Protein AF-A0A0P4URS2-F1 (afdb_monomer)

Solvent-accessible surface area (backbone atoms only — not comparable to full-atom values): 7692 Å² total; per-residue (Å²): 136,85,83,83,68,60,76,87,52,49,61,60,49,52,51,50,53,52,49,66,61,47,51,59,54,52,52,52,52,51,52,52,53,52,52,51,51,53,51,49,52,50,51,52,51,50,51,52,52,51,53,50,53,39,50,52,40,49,56,36,47,72,69,33,48,84,32,46,90,92,64,38,54,48,64,87,60,32,32,39,45,64,92,83,48,90,87,65,59,37,70,40,59,57,72,43,29,36,25,33,78,87,72,27,32,30,32,40,24,36,91,86,17,30,63,54,74,69,46,82,37,66,35,70,65,34,48,50,50,32,41,75,70,66,77,48,134

pLDDT: mean 70.1, std 8.98, range [40.22, 83.56]

Structure (mmCIF, N/CA/C/O backbone):
data_AF-A0A0P4URS2-F1
#
_entry.id   AF-A0A0P4URS2-F1
#
loop_
_atom_site.group_PDB
_atom_site.id
_atom_site.type_symbol
_atom_site.label_atom_id
_atom_site.label_alt_id
_atom_site.label_comp_id
_atom_site.label_asym_id
_atom_site.label_entity_id
_atom_site.label_seq_id
_atom_site.pdbx_PDB_ins_code
_atom_site.Cartn_x
_atom_site.Cartn_y
_atom_site.Cartn_z
_atom_site.occupancy
_atom_site.B_iso_or_equiv
_atom_site.auth_seq_id
_atom_site.auth_comp_id
_atom_site.auth_asym_id
_atom_site.auth_atom_id
_atom_site.pdbx_PDB_model_num
ATOM 1 N N . MET A 1 1 ? 47.517 21.879 -53.607 1.00 40.22 1 MET A N 1
ATOM 2 C CA . MET A 1 1 ? 48.494 20.785 -53.806 1.00 40.22 1 MET A CA 1
ATOM 3 C C . MET A 1 1 ? 47.726 19.479 -53.929 1.00 40.22 1 MET A C 1
ATOM 5 O O . MET A 1 1 ? 47.185 19.009 -52.939 1.00 40.22 1 MET A O 1
ATOM 9 N N . SER A 1 2 ? 47.580 18.955 -55.147 1.00 45.03 2 SER A N 1
ATOM 10 C CA . 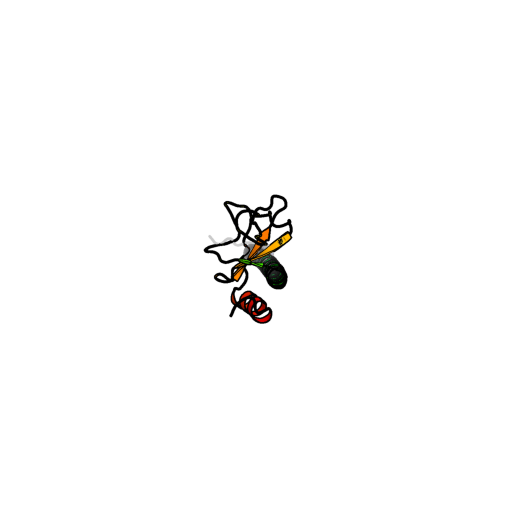SER A 1 2 ? 46.904 17.680 -55.411 1.00 45.03 2 SER A CA 1
ATOM 11 C C . SER A 1 2 ? 47.869 16.525 -55.140 1.00 45.03 2 SER A C 1
ATOM 13 O O . SER A 1 2 ? 48.857 16.362 -55.856 1.00 45.03 2 SER A O 1
ATOM 15 N N . LEU A 1 3 ? 47.600 15.734 -54.104 1.00 50.28 3 LEU A N 1
ATOM 16 C CA . LEU A 1 3 ? 48.310 14.484 -53.842 1.00 50.28 3 LEU A CA 1
ATOM 17 C C . LEU A 1 3 ? 47.886 13.443 -54.889 1.00 50.28 3 LEU A C 1
ATOM 19 O O . LEU A 1 3 ? 46.860 12.784 -54.745 1.00 50.28 3 LEU A O 1
ATOM 23 N N . ASN A 1 4 ? 48.667 13.314 -55.963 1.00 55.03 4 ASN A N 1
ATOM 24 C CA . ASN A 1 4 ? 48.506 12.252 -56.957 1.00 55.03 4 ASN A CA 1
ATOM 25 C C . ASN A 1 4 ? 49.027 10.933 -56.365 1.00 55.03 4 ASN A C 1
ATOM 27 O O . ASN A 1 4 ? 50.190 10.574 -56.545 1.00 55.03 4 ASN A O 1
ATOM 31 N N . LEU A 1 5 ? 48.179 10.220 -55.615 1.00 58.09 5 LEU A N 1
ATOM 32 C CA . LEU A 1 5 ? 48.486 8.851 -55.204 1.00 58.09 5 LEU A CA 1
ATOM 33 C C . LEU A 1 5 ? 48.354 7.897 -56.406 1.00 58.09 5 LEU A C 1
ATOM 35 O O . LEU A 1 5 ? 47.364 7.985 -57.142 1.00 58.09 5 LEU A O 1
ATOM 39 N N . PRO A 1 6 ? 49.304 6.962 -56.600 1.00 62.16 6 PRO A N 1
ATOM 40 C CA . PRO A 1 6 ? 49.242 5.971 -57.673 1.00 62.16 6 PRO A CA 1
ATOM 41 C C . PRO A 1 6 ? 47.954 5.138 -57.586 1.00 62.16 6 PRO A C 1
ATOM 43 O O . PRO A 1 6 ? 47.542 4.749 -56.495 1.00 62.16 6 PRO A O 1
ATOM 46 N N . LEU A 1 7 ? 47.349 4.819 -58.740 1.00 61.75 7 LEU A N 1
ATOM 47 C CA . LEU A 1 7 ? 46.035 4.159 -58.899 1.00 61.75 7 LEU A CA 1
ATOM 48 C C . LEU A 1 7 ? 45.827 2.926 -57.988 1.00 61.75 7 LEU A C 1
ATOM 50 O O . LEU A 1 7 ? 44.726 2.660 -57.517 1.00 61.75 7 LEU A O 1
ATOM 54 N N . LYS A 1 8 ? 46.919 2.212 -57.682 1.00 62.84 8 LYS A N 1
ATOM 55 C CA . LYS A 1 8 ? 46.978 1.020 -56.816 1.00 62.84 8 LYS A CA 1
ATOM 56 C C . LYS A 1 8 ? 46.599 1.298 -55.351 1.00 62.84 8 LYS A C 1
ATOM 58 O O . LYS A 1 8 ? 46.161 0.393 -54.654 1.00 62.84 8 LYS A O 1
ATOM 63 N N . TRP A 1 9 ? 46.759 2.540 -54.895 1.00 57.81 9 TRP A N 1
ATOM 64 C CA . TRP A 1 9 ? 46.485 2.979 -53.523 1.00 57.81 9 TRP A CA 1
ATOM 65 C C . TRP A 1 9 ? 45.191 3.792 -53.391 1.00 57.81 9 TRP A C 1
ATOM 67 O O . TRP A 1 9 ? 44.732 4.023 -52.277 1.00 57.81 9 TRP A O 1
ATOM 77 N N . GLN A 1 10 ? 44.562 4.181 -54.504 1.00 61.44 10 GLN A N 1
ATOM 78 C CA . GLN A 1 10 ? 43.305 4.939 -54.484 1.00 61.44 10 GLN A CA 1
ATOM 79 C C . GLN A 1 10 ? 42.127 4.088 -53.992 1.00 61.44 10 GLN A C 1
ATOM 81 O O . GLN A 1 10 ? 41.325 4.557 -53.189 1.00 61.44 10 GLN A O 1
ATOM 86 N N . VAL A 1 11 ? 42.059 2.820 -54.406 1.00 65.56 11 VAL A N 1
ATOM 87 C CA . VAL A 1 11 ? 41.011 1.874 -53.986 1.00 65.56 11 VAL A CA 1
ATOM 88 C C . VAL A 1 11 ? 41.062 1.564 -52.477 1.00 65.56 11 VAL A C 1
ATOM 90 O O . VAL A 1 11 ? 40.032 1.720 -51.820 1.00 65.56 11 VAL A O 1
ATOM 93 N N . PRO A 1 12 ? 42.215 1.201 -51.870 1.00 65.31 12 PRO A N 1
ATOM 94 C CA . PRO A 1 12 ? 42.278 0.990 -50.422 1.00 65.31 12 PRO A CA 1
ATOM 95 C C . PRO A 1 12 ? 42.117 2.292 -49.623 1.00 65.31 12 PRO A C 1
ATOM 97 O O . PRO A 1 12 ? 41.524 2.260 -48.548 1.00 65.31 12 PRO A O 1
ATOM 100 N N . ALA A 1 13 ? 42.570 3.442 -50.142 1.00 64.19 13 ALA A N 1
ATOM 101 C CA . ALA A 1 13 ? 42.364 4.735 -49.486 1.00 64.19 13 ALA A CA 1
ATOM 102 C C . ALA A 1 13 ? 40.878 5.134 -49.446 1.00 64.19 13 ALA A C 1
ATOM 104 O O . ALA A 1 13 ? 40.386 5.556 -48.402 1.00 64.19 13 ALA A O 1
ATOM 105 N N . LEU A 1 14 ? 40.139 4.940 -50.543 1.00 64.94 14 LEU A N 1
ATOM 106 C CA . LEU A 1 14 ? 38.689 5.157 -50.578 1.00 64.94 14 LEU A CA 1
ATOM 107 C C . LEU A 1 14 ? 37.946 4.189 -49.647 1.00 64.94 14 LEU A C 1
ATOM 109 O O . LEU A 1 14 ? 37.041 4.615 -48.932 1.00 64.94 14 LEU A O 1
ATOM 113 N N . GLY A 1 15 ? 38.369 2.921 -49.588 1.00 64.81 15 GLY A N 1
ATOM 114 C CA . GLY A 1 15 ? 37.831 1.940 -48.639 1.00 64.81 15 GLY A CA 1
ATOM 115 C C . GLY A 1 15 ? 38.058 2.337 -47.175 1.00 64.81 15 GLY A C 1
ATOM 116 O O . GLY A 1 15 ? 37.139 2.245 -46.363 1.00 64.81 15 GLY A O 1
ATOM 117 N N . ALA A 1 16 ? 39.245 2.852 -46.844 1.00 66.31 16 ALA A N 1
ATOM 118 C CA . ALA A 1 16 ? 39.568 3.330 -45.501 1.00 66.31 16 ALA A CA 1
ATOM 119 C C . ALA A 1 16 ? 38.758 4.578 -45.106 1.00 66.31 16 ALA A C 1
ATOM 121 O O . ALA A 1 16 ? 38.312 4.678 -43.965 1.00 66.31 16 ALA A O 1
ATOM 122 N N . ILE A 1 17 ? 38.511 5.503 -46.040 1.00 68.69 17 ILE A N 1
ATOM 123 C CA . ILE A 1 17 ? 37.693 6.704 -45.799 1.00 68.69 17 ILE A CA 1
ATOM 124 C C . ILE A 1 17 ? 36.212 6.334 -45.611 1.00 68.69 17 ILE A C 1
ATOM 126 O O . ILE A 1 17 ? 35.551 6.862 -44.712 1.00 68.69 17 ILE A O 1
ATOM 130 N N . LEU A 1 18 ? 35.688 5.391 -46.402 1.00 64.31 18 LEU A N 1
ATOM 131 C CA . LEU A 1 18 ? 34.321 4.890 -46.222 1.00 64.31 18 LEU A CA 1
ATOM 132 C C . LEU A 1 18 ? 34.157 4.169 -44.877 1.00 64.31 18 LEU A C 1
ATOM 134 O O . LEU A 1 18 ? 33.181 4.399 -44.168 1.00 64.31 18 LEU A O 1
ATOM 138 N N . ALA A 1 19 ? 35.125 3.338 -44.484 1.00 63.88 19 ALA A N 1
ATOM 139 C CA . ALA A 1 19 ? 35.111 2.675 -43.181 1.00 63.88 19 ALA A CA 1
ATOM 140 C C . ALA A 1 19 ? 35.212 3.690 -42.027 1.00 63.88 19 ALA A C 1
ATOM 142 O O . ALA A 1 19 ? 34.443 3.623 -41.071 1.00 63.88 19 ALA A O 1
ATOM 143 N N . ALA A 1 20 ? 36.095 4.687 -42.133 1.00 66.00 20 ALA A N 1
ATOM 144 C CA . ALA A 1 20 ? 36.288 5.705 -41.099 1.00 66.00 20 ALA A CA 1
ATOM 145 C C . ALA A 1 20 ? 35.063 6.611 -40.885 1.00 66.00 20 ALA A C 1
ATOM 147 O O . ALA A 1 20 ? 34.880 7.136 -39.791 1.00 66.00 20 ALA A O 1
ATOM 148 N N . THR A 1 21 ? 34.215 6.787 -41.899 1.00 70.69 21 THR A N 1
ATOM 149 C CA . THR A 1 21 ? 32.992 7.605 -41.803 1.00 70.69 21 THR A CA 1
ATOM 150 C C . THR A 1 21 ? 31.767 6.800 -41.369 1.00 70.69 21 THR A C 1
ATOM 152 O O . THR A 1 21 ? 30.897 7.328 -40.679 1.00 70.69 21 THR A O 1
ATOM 155 N N . THR A 1 22 ? 31.709 5.510 -41.704 1.00 68.94 22 THR A N 1
ATOM 156 C CA . THR A 1 22 ? 30.568 4.636 -41.383 1.00 68.94 22 THR A CA 1
ATOM 157 C C . THR A 1 22 ? 30.679 3.968 -40.011 1.00 68.94 22 THR A C 1
ATOM 159 O O . THR A 1 22 ? 29.664 3.814 -39.331 1.00 68.94 22 THR A O 1
ATOM 162 N N . LEU A 1 23 ? 31.892 3.637 -39.549 1.00 71.38 23 LEU A N 1
ATOM 163 C CA . LEU A 1 23 ? 32.113 3.018 -38.235 1.00 71.38 23 LEU A CA 1
ATOM 164 C C . LEU A 1 23 ? 31.644 3.898 -37.056 1.00 71.38 23 LEU A C 1
ATOM 166 O O . LEU A 1 23 ? 30.954 3.371 -36.182 1.00 71.38 23 LEU A O 1
ATOM 170 N N . PRO A 1 24 ? 31.926 5.218 -37.002 1.00 74.50 24 PRO A N 1
ATOM 171 C CA . PRO A 1 24 ? 31.460 6.066 -35.904 1.00 74.50 24 PRO A CA 1
ATOM 172 C C . PRO A 1 24 ? 29.933 6.163 -35.843 1.00 74.50 24 PRO A C 1
ATOM 174 O O . PRO A 1 24 ? 29.369 6.115 -34.754 1.00 74.50 24 PRO A O 1
ATOM 177 N N . LEU A 1 25 ? 29.267 6.246 -37.002 1.00 72.94 25 LEU A N 1
ATOM 178 C CA . LEU A 1 25 ? 27.804 6.285 -37.101 1.00 72.94 25 LEU A CA 1
ATOM 179 C C . LEU A 1 25 ? 27.170 4.958 -36.662 1.00 72.94 25 LEU A C 1
ATOM 181 O O . LEU A 1 25 ? 26.179 4.953 -35.939 1.00 72.94 25 LEU A O 1
ATOM 185 N N . ALA A 1 26 ? 27.759 3.824 -37.044 1.00 74.62 26 ALA A N 1
ATOM 186 C CA . ALA A 1 26 ? 27.292 2.516 -36.595 1.00 74.62 26 ALA A CA 1
ATOM 187 C C . ALA A 1 26 ? 27.433 2.353 -35.070 1.00 74.62 26 ALA A C 1
ATOM 189 O O . ALA A 1 26 ? 26.523 1.850 -34.413 1.00 74.62 26 ALA A O 1
ATOM 190 N N . ILE A 1 27 ? 28.540 2.828 -34.488 1.00 76.56 27 ILE A N 1
ATOM 191 C CA . ILE A 1 27 ? 28.777 2.773 -33.039 1.00 76.56 27 ILE A CA 1
ATOM 192 C C . ILE A 1 27 ? 27.783 3.660 -32.278 1.00 76.56 27 ILE A C 1
ATOM 194 O O . ILE A 1 27 ? 27.279 3.246 -31.232 1.00 76.56 27 ILE A O 1
ATOM 198 N N . THR A 1 28 ? 27.479 4.867 -32.766 1.00 74.94 28 THR A N 1
ATOM 199 C CA . THR A 1 28 ? 26.507 5.753 -32.103 1.00 74.94 28 THR A CA 1
ATOM 200 C C . THR A 1 28 ? 25.088 5.206 -32.193 1.00 74.94 28 THR A C 1
ATOM 202 O O .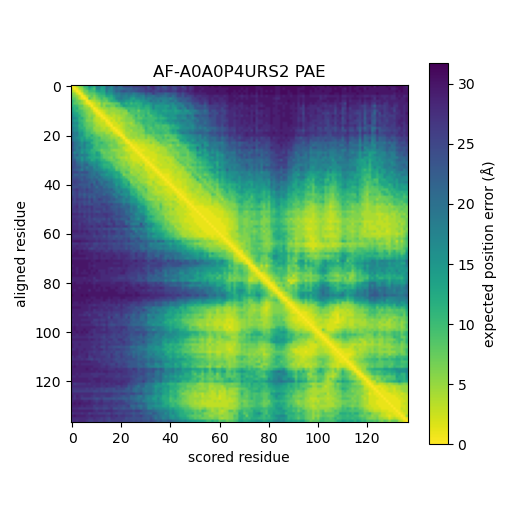 THR A 1 28 ? 24.393 5.203 -31.177 1.00 74.94 28 THR A O 1
ATOM 205 N N . LEU A 1 29 ? 24.682 4.665 -33.346 1.00 74.25 29 LEU A N 1
ATOM 206 C CA . LEU A 1 29 ? 23.386 4.000 -33.509 1.00 74.25 29 LEU A CA 1
ATOM 207 C C . LEU A 1 29 ? 23.267 2.758 -32.618 1.00 74.25 29 LEU A C 1
ATOM 209 O O . LEU A 1 29 ? 22.242 2.566 -31.966 1.00 74.25 29 LEU A O 1
ATOM 213 N N . TYR A 1 30 ? 24.329 1.953 -32.513 1.00 75.62 30 TYR A N 1
ATOM 214 C CA . TYR A 1 30 ? 24.363 0.794 -31.619 1.00 75.62 30 TYR A CA 1
ATOM 215 C C . TYR A 1 30 ? 24.224 1.203 -30.145 1.00 75.62 30 TYR A C 1
ATOM 217 O O . TYR A 1 30 ? 23.433 0.622 -29.403 1.00 75.62 30 TYR A O 1
ATOM 225 N N . ARG A 1 31 ? 24.929 2.259 -29.715 1.00 75.88 31 ARG A N 1
ATOM 226 C CA . ARG A 1 31 ? 24.797 2.801 -28.351 1.00 75.88 31 ARG A CA 1
ATOM 227 C C . ARG A 1 31 ? 23.398 3.356 -28.078 1.00 75.88 31 ARG A C 1
ATOM 229 O O . ARG A 1 31 ? 22.863 3.112 -27.001 1.00 75.88 31 ARG A O 1
ATOM 236 N N . GLN A 1 32 ? 22.798 4.065 -29.035 1.00 75.62 32 GLN A N 1
ATOM 237 C CA . GLN A 1 32 ? 21.426 4.570 -28.910 1.00 75.62 32 GLN A CA 1
ATOM 238 C C . GLN A 1 32 ? 20.401 3.432 -28.821 1.00 75.62 32 GLN A C 1
ATOM 240 O O . GLN A 1 32 ? 19.514 3.484 -27.973 1.00 75.62 32 GLN A O 1
ATOM 245 N N . SER A 1 33 ? 20.555 2.386 -29.637 1.00 73.19 33 SER A N 1
ATOM 246 C CA . SER A 1 33 ? 19.710 1.187 -29.593 1.00 73.19 33 SER A CA 1
ATOM 247 C C . SER A 1 33 ? 19.790 0.492 -28.232 1.00 73.19 33 SER A C 1
ATOM 249 O O . SER A 1 33 ? 18.761 0.150 -27.649 1.00 73.19 33 SER A O 1
ATOM 251 N N . ASN A 1 34 ? 20.996 0.327 -27.684 1.00 77.69 34 ASN A N 1
ATOM 252 C CA . ASN A 1 34 ? 21.174 -0.294 -26.369 1.00 77.69 34 ASN A CA 1
ATOM 253 C C . ASN A 1 34 ? 20.581 0.558 -25.239 1.00 77.69 34 ASN A C 1
ATOM 255 O O . ASN A 1 34 ? 19.895 0.019 -24.375 1.00 77.69 34 ASN A O 1
ATOM 259 N N . ALA A 1 35 ? 20.756 1.882 -25.280 1.00 73.88 35 ALA A N 1
ATOM 260 C CA . ALA A 1 35 ? 20.152 2.783 -24.298 1.00 73.88 35 ALA A CA 1
ATOM 261 C C . ALA A 1 35 ? 18.611 2.752 -24.345 1.00 73.88 35 ALA A C 1
ATOM 263 O O . ALA A 1 35 ? 17.956 2.793 -23.304 1.00 73.88 35 ALA A O 1
ATOM 264 N N . GLN A 1 36 ? 18.012 2.633 -25.535 1.00 74.25 36 GL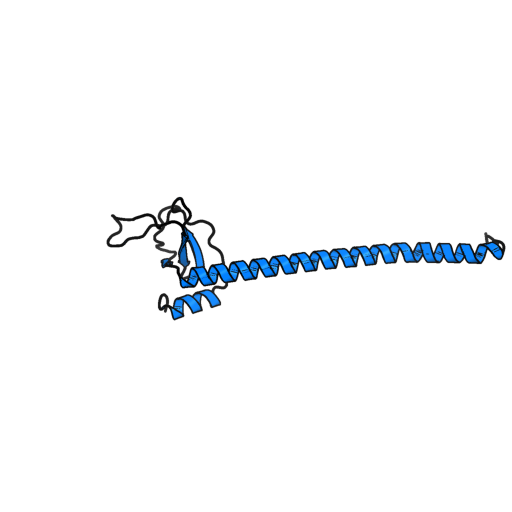N A N 1
ATOM 265 C CA . GLN A 1 36 ? 16.559 2.473 -25.678 1.00 74.25 36 GLN A CA 1
ATOM 266 C C . GLN A 1 36 ? 16.059 1.126 -25.139 1.00 74.25 36 GLN A C 1
ATOM 268 O O . GLN A 1 36 ? 14.989 1.073 -24.533 1.00 74.25 36 GLN A O 1
ATOM 273 N N . LEU A 1 37 ? 16.821 0.046 -25.329 1.00 73.81 37 LEU A N 1
ATOM 274 C CA . LEU A 1 37 ? 16.528 -1.267 -24.745 1.00 73.81 37 LEU A CA 1
ATOM 275 C C . LEU A 1 37 ? 16.574 -1.228 -23.213 1.00 73.81 37 LEU A C 1
ATOM 277 O O . LEU A 1 37 ? 15.654 -1.718 -22.563 1.00 73.81 37 LEU A O 1
ATOM 281 N N . GLU A 1 38 ? 17.585 -0.587 -22.626 1.00 73.38 38 GLU A N 1
ATOM 282 C CA . GLU A 1 38 ? 17.676 -0.403 -21.171 1.00 73.38 38 GLU A CA 1
ATOM 283 C C . GLU A 1 38 ? 16.516 0.442 -20.619 1.00 73.38 38 GLU A C 1
ATOM 285 O O . GLU A 1 38 ? 15.919 0.098 -19.596 1.00 73.38 38 GLU A O 1
ATOM 290 N N . GLN A 1 39 ? 16.125 1.511 -21.319 1.00 73.50 39 GLN A N 1
ATOM 291 C CA . GLN A 1 39 ? 14.949 2.303 -20.948 1.00 73.50 39 GLN A CA 1
ATOM 292 C C . GLN A 1 39 ? 13.654 1.488 -21.024 1.00 73.50 39 GLN A C 1
ATOM 294 O O . GLN A 1 39 ? 12.829 1.566 -20.119 1.00 73.50 39 GLN A O 1
ATOM 299 N N . ARG A 1 40 ? 13.471 0.660 -22.058 1.00 74.44 40 ARG A N 1
ATOM 300 C CA . ARG A 1 40 ? 12.298 -0.224 -22.145 1.00 74.44 40 ARG A CA 1
ATOM 301 C C . ARG A 1 40 ? 12.269 -1.239 -21.011 1.00 74.44 40 ARG A C 1
ATOM 303 O O . ARG A 1 40 ? 11.246 -1.354 -20.347 1.00 74.44 40 ARG A O 1
ATOM 310 N N . ASN A 1 41 ? 13.395 -1.888 -20.727 1.00 74.31 41 ASN A N 1
ATOM 311 C CA . ASN A 1 41 ? 13.492 -2.860 -19.639 1.00 74.31 41 ASN A CA 1
ATOM 312 C C . ASN A 1 41 ? 13.190 -2.222 -18.273 1.00 74.31 41 ASN A C 1
ATOM 314 O O . ASN A 1 41 ? 12.508 -2.825 -17.446 1.00 74.31 41 ASN A O 1
ATOM 318 N N . THR A 1 42 ? 13.651 -0.991 -18.026 1.00 73.06 42 THR A N 1
ATOM 319 C CA . THR A 1 42 ? 13.341 -0.284 -16.771 1.00 73.06 42 THR A CA 1
ATOM 320 C C . THR A 1 42 ? 11.869 0.120 -16.682 1.00 73.06 42 THR A C 1
ATOM 322 O O . THR A 1 42 ? 11.273 -0.032 -15.618 1.00 73.06 42 THR A O 1
ATOM 325 N N . ILE A 1 43 ? 11.246 0.551 -17.782 1.00 75.94 43 ILE A N 1
ATOM 326 C CA . ILE A 1 43 ? 9.801 0.835 -17.837 1.00 75.94 43 ILE A CA 1
ATOM 327 C C . ILE A 1 43 ? 8.980 -0.444 -17.616 1.00 75.94 43 ILE A C 1
ATOM 329 O O . ILE A 1 43 ? 8.004 -0.427 -16.868 1.00 75.94 43 ILE A O 1
ATOM 333 N N . GLU A 1 44 ? 9.372 -1.571 -18.208 1.00 73.56 44 GLU A N 1
ATOM 334 C CA . GLU A 1 44 ? 8.716 -2.868 -17.997 1.00 73.56 44 GLU A CA 1
ATOM 335 C C . GLU A 1 44 ? 8.819 -3.328 -16.535 1.00 73.56 44 GLU A C 1
ATOM 337 O O . GLU A 1 44 ? 7.832 -3.754 -15.936 1.00 73.56 44 GLU A O 1
ATOM 342 N N . GLN A 1 45 ? 9.980 -3.156 -15.900 1.00 75.06 45 GLN A N 1
ATOM 343 C CA . GLN A 1 45 ? 10.143 -3.453 -14.474 1.00 75.06 45 GLN A CA 1
ATOM 344 C C . GLN A 1 45 ? 9.318 -2.511 -13.585 1.00 75.06 45 GLN A C 1
ATOM 346 O O . GLN A 1 45 ? 8.667 -2.951 -12.634 1.00 75.06 45 GLN A O 1
ATOM 351 N N . GLN A 1 46 ? 9.293 -1.215 -13.896 1.00 74.56 46 GLN A N 1
ATOM 352 C CA . GLN A 1 46 ? 8.470 -0.245 -13.173 1.00 74.56 46 GLN A CA 1
ATOM 353 C C . GLN A 1 46 ? 6.977 -0.559 -13.315 1.00 74.56 46 GLN A C 1
ATOM 355 O O . GLN A 1 46 ? 6.256 -0.588 -12.323 1.00 74.56 46 GLN A O 1
ATOM 360 N N . THR A 1 47 ? 6.504 -0.871 -14.518 1.00 74.44 47 THR A N 1
ATOM 361 C CA . THR A 1 47 ? 5.096 -1.228 -14.746 1.00 74.44 47 THR A CA 1
ATOM 362 C C . THR A 1 47 ? 4.714 -2.532 -14.046 1.00 74.44 47 THR A C 1
ATOM 364 O O . THR A 1 47 ? 3.659 -2.585 -13.412 1.00 74.44 47 THR A O 1
ATOM 367 N N . ALA A 1 48 ? 5.585 -3.545 -14.055 1.00 77.12 48 ALA A N 1
ATOM 368 C CA . ALA A 1 48 ? 5.366 -4.786 -13.313 1.00 77.12 48 ALA A CA 1
ATOM 369 C C . ALA A 1 48 ? 5.282 -4.553 -11.792 1.00 77.12 48 ALA A C 1
ATOM 371 O O . ALA A 1 48 ? 4.382 -5.074 -11.133 1.00 77.12 48 ALA A O 1
ATOM 372 N N . THR A 1 49 ? 6.171 -3.730 -11.226 1.00 80.44 49 THR A N 1
ATOM 373 C CA . THR A 1 49 ? 6.129 -3.408 -9.787 1.00 80.44 49 THR A CA 1
ATOM 374 C C . THR A 1 49 ? 4.895 -2.593 -9.403 1.00 80.44 49 THR A C 1
ATOM 376 O O . THR A 1 49 ? 4.311 -2.841 -8.348 1.00 80.44 49 THR A O 1
ATOM 379 N N . VAL A 1 50 ? 4.451 -1.659 -10.250 1.00 80.38 50 VAL A N 1
ATOM 380 C CA . VAL A 1 50 ? 3.204 -0.907 -10.035 1.00 80.38 50 VAL A CA 1
ATOM 381 C C . VAL A 1 50 ? 1.999 -1.845 -10.046 1.00 80.38 50 VAL A C 1
ATOM 383 O O . VAL A 1 50 ? 1.183 -1.781 -9.128 1.00 80.38 50 VAL A O 1
ATOM 386 N N . ALA A 1 51 ? 1.918 -2.755 -11.019 1.00 80.50 51 ALA A N 1
ATOM 387 C CA . ALA A 1 51 ? 0.831 -3.726 -11.113 1.00 80.50 51 ALA A CA 1
ATOM 388 C C . ALA A 1 51 ? 0.776 -4.662 -9.892 1.00 80.50 51 ALA A C 1
ATOM 390 O O . ALA A 1 51 ? -0.301 -4.918 -9.350 1.00 80.50 51 ALA A O 1
ATOM 391 N N . GLU A 1 52 ? 1.928 -5.132 -9.411 1.00 82.75 52 GLU A N 1
ATOM 392 C CA . GLU A 1 52 ? 1.990 -5.979 -8.218 1.00 82.75 52 GLU A CA 1
ATOM 393 C C . GLU A 1 52 ? 1.606 -5.204 -6.949 1.00 82.75 52 GLU A C 1
ATOM 395 O O . GLU A 1 52 ? 0.811 -5.676 -6.134 1.00 82.75 52 GLU A O 1
ATOM 400 N N . ASN A 1 53 ? 2.095 -3.970 -6.800 1.00 78.75 53 ASN A N 1
ATOM 401 C CA . ASN A 1 53 ? 1.716 -3.103 -5.685 1.00 78.75 53 ASN A CA 1
ATOM 402 C C . ASN A 1 53 ? 0.211 -2.811 -5.670 1.00 78.75 53 ASN A C 1
ATOM 404 O O . ASN A 1 53 ? -0.403 -2.812 -4.600 1.00 78.75 53 ASN A O 1
ATOM 408 N N . GLU A 1 54 ? -0.381 -2.599 -6.844 1.00 80.69 54 GLU A N 1
ATOM 409 C CA . GLU A 1 54 ? -1.818 -2.417 -7.008 1.00 80.69 54 GLU A CA 1
ATOM 410 C C . GLU A 1 54 ? -2.589 -3.675 -6.589 1.00 80.69 54 GLU A C 1
ATOM 412 O O . GLU A 1 54 ? -3.532 -3.595 -5.799 1.00 80.69 54 GLU A O 1
ATOM 417 N N . ARG A 1 55 ? -2.161 -4.853 -7.057 1.00 83.56 55 ARG A N 1
ATOM 418 C CA . ARG A 1 55 ? -2.781 -6.134 -6.704 1.00 83.56 55 ARG A CA 1
ATOM 419 C C . ARG A 1 55 ? -2.764 -6.374 -5.194 1.00 83.56 55 ARG A C 1
ATOM 421 O O . ARG A 1 55 ? -3.796 -6.736 -4.628 1.00 83.56 55 ARG A O 1
ATOM 428 N N . ILE A 1 56 ? -1.625 -6.135 -4.543 1.00 83.00 56 ILE A N 1
ATOM 429 C CA . ILE A 1 56 ? -1.475 -6.254 -3.086 1.00 83.00 56 ILE A CA 1
ATOM 430 C C . ILE A 1 56 ? -2.416 -5.283 -2.367 1.00 83.00 56 ILE A C 1
ATOM 432 O O . ILE A 1 56 ? -3.076 -5.661 -1.401 1.00 83.00 56 ILE A O 1
ATOM 436 N N . ALA A 1 57 ? -2.516 -4.036 -2.829 1.00 78.94 57 ALA A N 1
ATOM 437 C CA . ALA A 1 57 ? -3.394 -3.049 -2.212 1.00 78.94 57 ALA A CA 1
ATOM 438 C C . ALA A 1 57 ? -4.883 -3.402 -2.365 1.00 78.94 57 ALA A C 1
ATOM 440 O O . ALA A 1 57 ? -5.649 -3.240 -1.417 1.00 78.94 57 ALA A O 1
ATOM 441 N N . LEU A 1 58 ? -5.299 -3.945 -3.512 1.00 80.50 58 LEU A N 1
ATOM 442 C CA . LEU A 1 58 ? -6.667 -4.432 -3.710 1.00 80.50 58 LEU A CA 1
ATOM 443 C C . LEU A 1 58 ? -6.981 -5.643 -2.830 1.00 80.50 58 LEU A C 1
ATOM 445 O O . LEU A 1 58 ? -8.074 -5.740 -2.272 1.00 80.50 58 LEU A O 1
ATOM 449 N N . ASP A 1 59 ? -6.028 -6.558 -2.670 1.00 83.38 59 ASP A N 1
ATOM 450 C CA . ASP A 1 59 ? -6.187 -7.709 -1.786 1.00 83.38 59 ASP A CA 1
ATOM 451 C C . ASP A 1 59 ? -6.251 -7.298 -0.303 1.00 83.38 59 ASP A C 1
ATOM 453 O O . ASP A 1 59 ? -7.112 -7.772 0.445 1.00 83.38 59 ASP A O 1
ATOM 457 N N . ARG A 1 60 ? -5.440 -6.315 0.107 1.00 78.62 60 ARG A N 1
ATOM 458 C CA . ARG A 1 60 ? -5.573 -5.653 1.413 1.00 78.62 60 ARG A CA 1
ATOM 459 C C . ARG A 1 60 ? -6.942 -4.998 1.558 1.00 78.62 60 ARG A C 1
ATOM 461 O O . ARG A 1 60 ? -7.594 -5.204 2.578 1.00 78.62 60 ARG A O 1
ATOM 468 N N . ALA A 1 61 ? -7.431 -4.295 0.535 1.00 78.50 61 ALA A N 1
ATOM 469 C CA . ALA A 1 61 ? -8.753 -3.667 0.551 1.00 78.50 61 ALA A CA 1
ATOM 470 C C . ALA A 1 61 ? -9.904 -4.668 0.753 1.00 78.50 61 ALA A C 1
ATOM 472 O O . ALA A 1 61 ? -10.900 -4.381 1.427 1.00 78.50 61 ALA A O 1
ATOM 473 N N . ARG A 1 62 ? -9.751 -5.894 0.241 1.00 77.94 62 ARG A N 1
ATOM 474 C CA . ARG A 1 62 ? -10.722 -6.976 0.460 1.00 77.94 62 ARG A CA 1
ATOM 475 C C . ARG A 1 62 ? -10.789 -7.458 1.904 1.00 77.94 62 ARG A C 1
ATOM 477 O O . ARG A 1 62 ? -11.825 -7.988 2.293 1.00 77.94 62 ARG A O 1
ATOM 484 N N . ARG A 1 63 ? -9.722 -7.303 2.688 1.00 77.75 63 ARG A N 1
ATOM 485 C CA . ARG A 1 63 ? -9.614 -7.848 4.054 1.00 77.75 63 ARG A CA 1
ATOM 486 C C . ARG A 1 63 ? -9.441 -6.786 5.138 1.00 77.75 63 ARG A C 1
ATOM 488 O O . ARG A 1 63 ? -9.427 -7.123 6.315 1.00 77.75 63 ARG A O 1
ATOM 495 N N . CYS A 1 64 ? -9.351 -5.516 4.760 1.00 78.62 64 CYS A N 1
ATOM 496 C CA . CYS A 1 64 ? -9.058 -4.441 5.693 1.00 78.62 64 CYS A CA 1
ATOM 497 C C . CYS A 1 64 ? -10.245 -4.017 6.557 1.00 78.62 64 CYS A C 1
ATOM 499 O O . CYS A 1 64 ? -11.414 -4.236 6.208 1.00 78.62 64 CYS A O 1
ATOM 501 N N . LEU A 1 65 ? -9.890 -3.342 7.652 1.00 75.44 65 LEU A N 1
ATOM 502 C CA . LEU A 1 65 ? -10.770 -2.541 8.493 1.00 75.44 65 LEU A CA 1
ATOM 503 C C . LEU A 1 65 ? -10.832 -1.106 7.963 1.00 75.44 65 LEU A C 1
ATOM 505 O O . LEU A 1 65 ? -9.811 -0.529 7.579 1.00 75.44 65 LEU A O 1
ATOM 509 N N . LEU A 1 66 ? -12.030 -0.524 7.959 1.00 73.69 66 LEU A N 1
ATOM 510 C CA . LEU A 1 66 ? -12.224 0.859 7.546 1.00 73.69 66 LEU A CA 1
ATOM 511 C C . LEU A 1 66 ? -11.736 1.806 8.649 1.00 73.69 66 LEU A C 1
ATOM 513 O O . LEU A 1 66 ? -12.211 1.737 9.783 1.00 73.69 66 LEU A O 1
ATOM 517 N N . ILE A 1 67 ? -10.818 2.706 8.311 1.00 69.38 67 ILE A N 1
ATOM 518 C CA . ILE A 1 67 ? -10.359 3.772 9.198 1.00 69.38 67 ILE A CA 1
ATOM 519 C C . ILE A 1 67 ? -10.909 5.116 8.725 1.00 69.38 67 ILE A C 1
ATOM 521 O O . ILE A 1 67 ? -10.952 5.425 7.532 1.00 69.38 67 ILE A O 1
ATOM 525 N N . ASN A 1 68 ? -11.339 5.930 9.683 1.00 63.44 68 ASN A N 1
ATOM 526 C CA . ASN A 1 68 ? -11.655 7.331 9.453 1.00 63.44 68 ASN A CA 1
ATOM 527 C C . ASN A 1 68 ? -10.377 8.137 9.685 1.00 63.44 68 ASN A C 1
ATOM 529 O O . ASN A 1 68 ? -9.863 8.098 10.786 1.00 63.44 68 ASN A O 1
ATOM 533 N N . GLU A 1 69 ? -9.864 8.887 8.714 1.00 56.12 69 GLU A N 1
ATOM 534 C CA . GLU A 1 69 ? -8.609 9.650 8.882 1.00 56.12 69 GLU A CA 1
ATOM 535 C C . GLU A 1 69 ? -8.664 10.716 9.983 1.00 56.12 69 GLU A C 1
ATOM 537 O O . GLU A 1 69 ? -7.630 11.111 10.514 1.00 56.12 69 GLU A O 1
ATOM 542 N N . ARG A 1 70 ? -9.868 11.168 10.353 1.00 52.94 70 ARG A N 1
ATOM 543 C CA . ARG A 1 70 ? -10.077 12.142 11.432 1.00 52.94 70 ARG A CA 1
ATOM 544 C C . ARG A 1 70 ? -10.067 11.500 12.818 1.00 52.94 70 ARG A C 1
ATOM 546 O O . ARG A 1 70 ? -9.753 12.167 13.799 1.00 52.94 70 ARG A O 1
ATOM 553 N N . TYR A 1 71 ? -10.424 10.220 12.889 1.00 54.09 71 TYR A N 1
ATOM 554 C CA . TYR A 1 71 ? -10.423 9.409 14.106 1.00 54.09 71 TYR A CA 1
ATOM 555 C C . TYR A 1 71 ? -9.952 8.001 13.771 1.00 54.09 71 TYR A C 1
ATOM 557 O O . TYR A 1 71 ? -10.711 7.037 13.938 1.00 54.09 71 TYR A O 1
ATOM 565 N N . PRO A 1 72 ? -8.733 7.858 13.232 1.00 57.53 72 PRO A N 1
ATOM 566 C CA . PRO A 1 72 ? -8.237 6.538 12.950 1.00 57.53 72 PRO A CA 1
ATOM 567 C C . PRO A 1 72 ? -8.112 5.903 14.333 1.00 57.53 72 PRO A C 1
ATOM 569 O O . PRO A 1 72 ? -7.901 6.604 15.330 1.00 57.53 72 PRO A O 1
ATOM 572 N N . LEU A 1 73 ? -8.311 4.597 14.452 1.00 63.19 73 LEU A N 1
ATOM 573 C CA . LEU A 1 73 ? -8.020 3.919 15.710 1.00 63.19 73 LEU A CA 1
ATOM 574 C C . LEU A 1 73 ? -6.494 3.908 15.908 1.00 63.19 73 LEU A C 1
ATOM 576 O O . LEU A 1 73 ? -5.889 2.863 16.001 1.00 63.19 73 LEU A O 1
ATOM 580 N N . VAL A 1 74 ? -5.826 5.051 15.829 1.00 57.62 74 VAL A N 1
ATOM 581 C CA . VAL A 1 74 ? -4.389 5.207 15.737 1.00 57.62 74 VAL A CA 1
ATOM 582 C C . VAL A 1 74 ? -4.048 6.333 16.695 1.00 57.62 74 VAL A C 1
ATOM 584 O O . VAL A 1 74 ? -4.559 7.445 16.572 1.00 57.62 74 VAL A O 1
ATOM 587 N N . GLU A 1 75 ? -3.264 6.016 17.716 1.00 59.28 75 GLU A N 1
ATOM 588 C CA . GLU A 1 75 ? -2.826 6.966 18.734 1.00 59.28 75 GLU A CA 1
ATOM 589 C C . GLU A 1 75 ? -1.305 7.053 18.646 1.00 59.28 75 GLU A C 1
ATOM 591 O O . GLU A 1 75 ? -0.597 6.066 18.865 1.00 59.28 75 GLU A O 1
ATOM 596 N N . GLY A 1 76 ? -0.808 8.216 18.217 1.00 68.75 76 GLY A N 1
ATOM 597 C CA . GLY A 1 76 ? 0.571 8.350 17.752 1.00 68.75 76 GLY A CA 1
ATOM 598 C C . GLY A 1 76 ? 0.798 7.534 16.477 1.00 68.75 76 GLY A C 1
ATOM 599 O O . GLY A 1 76 ? 0.077 7.706 15.498 1.00 68.75 76 GLY A O 1
ATOM 600 N N . ASN A 1 77 ? 1.783 6.632 16.501 1.00 64.94 77 ASN A N 1
ATOM 601 C CA . ASN A 1 77 ? 2.098 5.765 15.361 1.00 64.94 77 ASN A CA 1
ATOM 602 C C . ASN A 1 77 ? 1.409 4.387 15.424 1.00 64.94 77 ASN A C 1
ATOM 604 O O . ASN A 1 77 ? 1.507 3.619 14.468 1.00 64.94 77 ASN A O 1
ATOM 608 N N . ASN A 1 78 ? 0.729 4.059 16.524 1.00 67.44 78 ASN A N 1
ATOM 609 C CA . ASN A 1 78 ? 0.222 2.710 16.773 1.00 67.44 78 ASN A CA 1
ATOM 610 C C . ASN A 1 78 ? -1.251 2.592 16.414 1.00 67.44 78 ASN A C 1
ATOM 612 O O . ASN A 1 78 ? -2.029 3.446 16.836 1.00 67.44 78 ASN A O 1
ATOM 616 N N . ALA A 1 79 ? -1.639 1.525 15.711 1.00 69.12 79 ALA A N 1
ATOM 617 C CA . ALA A 1 79 ? -3.042 1.194 15.505 1.00 69.12 79 ALA A CA 1
ATOM 618 C C . ALA A 1 79 ? -3.586 0.318 16.632 1.00 69.12 79 ALA A C 1
ATOM 620 O O . ALA A 1 79 ? -3.022 -0.704 17.014 1.00 69.12 79 ALA A O 1
ATOM 621 N N . TRP A 1 80 ? -4.742 0.720 17.113 1.00 67.44 80 TRP A N 1
ATOM 622 C CA . TRP A 1 80 ? -5.520 0.125 18.169 1.00 67.44 80 TRP A CA 1
ATOM 623 C C . TRP A 1 80 ? -6.852 -0.366 17.599 1.00 67.44 80 TRP A C 1
ATOM 625 O O . TRP A 1 80 ? -7.279 0.029 16.520 1.00 67.44 80 TRP A O 1
ATOM 635 N N . TYR A 1 81 ? -7.533 -1.237 18.322 1.00 62.22 81 TYR A N 1
ATOM 636 C CA . TYR A 1 81 ? -8.934 -1.557 18.094 1.00 62.22 81 TYR A CA 1
ATOM 637 C C . 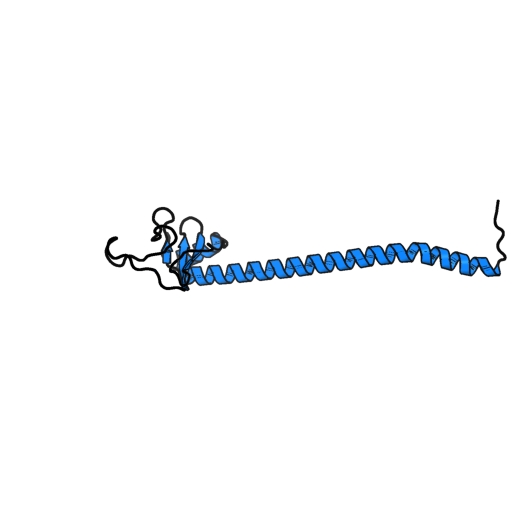TYR A 1 81 ? -9.670 -1.459 19.419 1.00 62.22 81 TYR A C 1
ATOM 639 O O . TYR A 1 81 ? -9.117 -1.763 20.481 1.00 62.22 81 TYR A O 1
ATOM 647 N N . ASP A 1 82 ? -10.903 -0.981 19.329 1.00 56.75 82 ASP A N 1
ATOM 648 C CA . ASP A 1 82 ? -11.782 -0.783 20.463 1.00 56.75 82 ASP A CA 1
ATOM 649 C C . ASP A 1 82 ? -13.015 -1.690 20.312 1.00 56.75 82 ASP A C 1
ATOM 651 O O . ASP A 1 82 ? -13.890 -1.391 19.496 1.00 56.75 82 ASP A O 1
ATOM 655 N N . PRO A 1 83 ? -13.087 -2.812 21.048 1.00 48.59 83 PRO A N 1
ATOM 656 C CA . PRO A 1 83 ? -14.271 -3.661 21.036 1.00 48.59 83 PRO A CA 1
ATOM 657 C C . PRO A 1 83 ? -15.494 -3.038 21.713 1.00 48.59 83 PRO A C 1
ATOM 659 O O . PRO A 1 83 ? -16.609 -3.465 21.417 1.00 48.59 83 PRO A O 1
ATOM 662 N N . THR A 1 84 ? -15.314 -2.098 22.649 1.00 45.69 84 THR A N 1
ATOM 663 C CA . THR A 1 84 ? -16.364 -1.784 23.638 1.00 45.69 84 THR A CA 1
ATOM 664 C C . THR A 1 84 ? -16.296 -0.389 24.278 1.00 45.69 84 THR A C 1
ATOM 666 O O . THR A 1 84 ? -17.351 0.119 24.652 1.00 45.69 84 THR A O 1
ATOM 669 N N . ASN A 1 85 ? -15.123 0.241 24.434 1.00 53.06 85 ASN A N 1
ATOM 670 C CA . ASN A 1 85 ? -14.929 1.649 24.823 1.00 53.06 85 ASN A CA 1
ATOM 671 C C . ASN A 1 85 ? -13.437 2.074 24.769 1.00 53.06 85 ASN A C 1
ATOM 673 O O . ASN A 1 85 ? -12.545 1.280 25.072 1.00 53.06 85 ASN A O 1
ATOM 677 N N . ARG A 1 86 ? -13.153 3.374 24.556 1.00 54.75 86 ARG A N 1
ATOM 678 C CA . ARG A 1 86 ? -11.804 3.954 24.331 1.00 54.75 86 ARG A CA 1
ATOM 679 C C . ARG A 1 86 ? -10.782 3.721 25.457 1.00 54.75 86 ARG A C 1
ATOM 681 O O . ARG A 1 86 ? -9.631 4.125 25.305 1.00 54.75 86 ARG A O 1
ATOM 688 N N . LYS A 1 87 ? -11.193 3.145 26.588 1.00 54.91 87 LYS A N 1
ATOM 689 C CA . LYS A 1 87 ? -10.337 2.809 27.735 1.00 54.91 87 LYS A CA 1
ATOM 690 C C . LYS A 1 87 ? -9.661 1.438 27.599 1.00 54.91 87 LYS A C 1
ATOM 692 O O . LYS A 1 87 ? -8.589 1.267 28.162 1.00 54.91 87 LYS A O 1
ATOM 697 N N . ASP A 1 88 ? -10.217 0.528 26.795 1.00 59.53 88 ASP A N 1
ATOM 698 C CA . ASP A 1 88 ? -9.719 -0.846 26.621 1.00 59.53 88 ASP A CA 1
ATOM 699 C C . ASP A 1 88 ? -9.091 -1.063 25.236 1.00 59.53 88 ASP A C 1
ATOM 701 O O . ASP A 1 88 ? -9.241 -2.117 24.610 1.00 59.53 88 ASP A O 1
ATOM 705 N N . LYS A 1 89 ? -8.389 -0.044 24.728 1.00 65.19 89 LYS A N 1
ATOM 706 C CA . LYS A 1 89 ? -7.703 -0.121 23.436 1.00 65.19 89 LYS A CA 1
ATOM 707 C C . LYS A 1 89 ? -6.691 -1.265 23.458 1.00 65.19 89 LYS A C 1
ATOM 709 O O . LYS A 1 89 ? -5.821 -1.324 24.326 1.00 65.19 89 LYS A O 1
ATOM 714 N N . ARG A 1 90 ? -6.757 -2.145 22.458 1.00 70.38 90 ARG A N 1
ATOM 715 C CA . ARG A 1 90 ? -5.738 -3.181 22.217 1.00 70.38 90 ARG A CA 1
ATOM 716 C C . ARG A 1 90 ? -5.015 -2.911 20.912 1.00 70.38 90 ARG A C 1
ATOM 718 O O . ARG A 1 90 ? -5.659 -2.496 19.955 1.00 70.38 90 ARG A O 1
ATOM 725 N N . LEU A 1 91 ? -3.702 -3.137 20.876 1.00 73.44 91 LEU A N 1
ATOM 726 C CA . LEU A 1 91 ? -2.930 -3.028 19.638 1.00 73.44 91 LEU A CA 1
ATOM 727 C C . LEU A 1 91 ? -3.509 -3.984 18.599 1.00 73.44 91 LEU A C 1
ATOM 729 O O . LEU A 1 91 ? -3.838 -5.132 18.915 1.00 73.44 91 LEU A O 1
ATOM 733 N N . LEU A 1 92 ? -3.636 -3.504 17.366 1.00 76.62 92 LEU A N 1
ATOM 734 C CA . LEU A 1 92 ? -3.983 -4.382 16.263 1.00 76.62 92 LEU A CA 1
ATOM 735 C C . LEU A 1 92 ? -2.846 -5.383 16.038 1.00 76.62 92 LEU A C 1
ATOM 737 O O . LEU A 1 92 ? -1.673 -5.005 16.111 1.00 76.62 92 LEU A O 1
ATOM 741 N N . PRO A 1 93 ? -3.170 -6.657 15.767 1.00 74.94 93 PRO A N 1
ATOM 742 C CA . PRO A 1 93 ? -2.150 -7.642 15.467 1.00 74.94 93 PRO A CA 1
ATOM 743 C C . PRO A 1 93 ? -1.412 -7.262 14.182 1.00 74.94 93 PRO A C 1
ATOM 745 O O . PRO A 1 93 ? -1.977 -6.649 13.267 1.00 74.94 93 PRO A O 1
ATOM 748 N N . SER A 1 94 ? -0.148 -7.667 14.105 1.00 80.44 94 SER A N 1
ATOM 749 C CA . SER A 1 94 ? 0.646 -7.515 12.890 1.00 80.44 94 SER A CA 1
ATOM 750 C C . SER A 1 94 ? -0.044 -8.173 11.694 1.00 80.44 94 SER A C 1
ATOM 752 O O . SER A 1 94 ? -0.699 -9.207 11.835 1.00 80.44 94 SER A O 1
ATOM 754 N N . GLY A 1 95 ? 0.075 -7.556 10.521 1.00 74.81 95 GLY A N 1
ATOM 755 C CA . GLY A 1 95 ? -0.588 -8.004 9.299 1.00 74.81 95 GLY A CA 1
ATOM 756 C C . GLY A 1 95 ? -2.032 -7.521 9.157 1.00 74.81 95 GLY A C 1
ATOM 757 O O . GLY A 1 95 ? -2.684 -7.800 8.150 1.00 74.81 95 GLY A O 1
ATOM 758 N N . THR A 1 96 ? -2.557 -6.770 10.133 1.00 80.12 96 THR A N 1
ATOM 759 C CA . THR A 1 96 ? -3.882 -6.162 9.987 1.00 80.12 96 THR A CA 1
ATOM 760 C C . THR A 1 96 ? -3.854 -5.122 8.873 1.00 80.12 96 THR A C 1
ATOM 762 O O . THR A 1 96 ? -3.091 -4.159 8.934 1.00 80.12 96 THR A O 1
ATOM 765 N N . ALA A 1 97 ? -4.716 -5.293 7.871 1.00 79.81 97 ALA A N 1
ATOM 766 C CA . ALA A 1 97 ? -4.898 -4.318 6.807 1.00 79.81 97 ALA A CA 1
ATOM 767 C C . ALA A 1 97 ? -5.873 -3.208 7.239 1.00 79.81 97 ALA A C 1
ATOM 769 O O . ALA A 1 97 ? -6.946 -3.474 7.785 1.00 79.81 97 ALA A O 1
ATOM 770 N N . LEU A 1 98 ? -5.524 -1.960 6.945 1.00 79.75 98 LEU A N 1
ATOM 771 C CA . LEU A 1 98 ? -6.319 -0.763 7.217 1.00 79.75 98 LEU A CA 1
ATOM 772 C C . LEU A 1 98 ? -6.624 -0.048 5.903 1.00 79.75 98 LEU A C 1
ATOM 774 O O . LEU A 1 98 ? -5.739 0.067 5.059 1.00 79.75 98 LEU A O 1
ATOM 778 N N . CYS A 1 99 ? -7.848 0.448 5.736 1.00 79.12 99 CYS A N 1
ATOM 779 C CA . CYS A 1 99 ? -8.265 1.200 4.552 1.00 79.12 99 CYS A CA 1
ATOM 780 C C . CYS A 1 99 ? -8.870 2.542 4.921 1.00 79.12 99 CYS A C 1
ATOM 782 O O . CYS A 1 99 ? -9.822 2.593 5.698 1.00 79.12 99 CYS A O 1
ATOM 784 N N . SER A 1 100 ? -8.385 3.616 4.305 1.00 74.62 100 SER A N 1
ATOM 785 C CA . SER A 1 100 ? -9.050 4.909 4.394 1.00 74.62 100 SER A CA 1
ATOM 786 C C . SER A 1 100 ? -10.256 4.960 3.464 1.00 74.62 100 SER A C 1
ATOM 788 O O . SER A 1 100 ? -10.139 4.771 2.253 1.00 74.62 100 SER A O 1
ATOM 790 N N . ALA A 1 101 ? -11.413 5.280 4.037 1.00 66.56 101 ALA A N 1
ATOM 791 C CA . ALA A 1 101 ? -12.631 5.543 3.279 1.00 66.56 101 ALA A CA 1
ATOM 792 C C . ALA A 1 101 ? -12.556 6.829 2.440 1.00 66.56 101 ALA A C 1
ATOM 794 O O . ALA A 1 101 ? -13.251 6.937 1.434 1.00 66.56 101 ALA A O 1
ATOM 795 N N . ALA A 1 102 ? -11.753 7.804 2.877 1.00 66.44 102 ALA A N 1
ATOM 796 C CA . ALA A 1 102 ? -11.717 9.147 2.302 1.00 66.44 102 ALA A CA 1
ATOM 797 C C . ALA A 1 102 ? -10.717 9.261 1.147 1.00 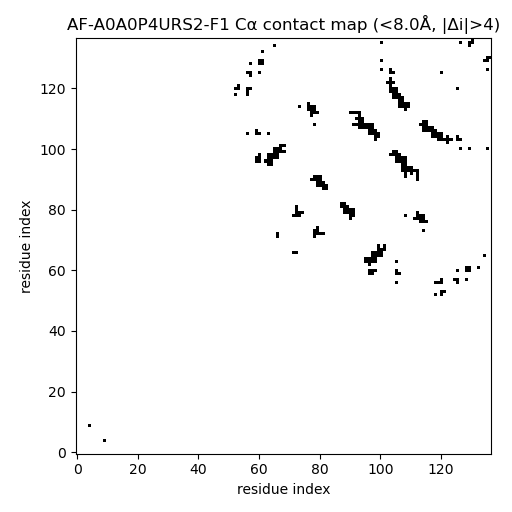66.44 102 ALA A C 1
ATOM 799 O O . ALA A 1 102 ? -11.021 9.866 0.124 1.00 66.44 102 ALA A O 1
ATOM 800 N N . SER A 1 103 ? -9.537 8.663 1.306 1.00 68.19 103 SER A N 1
ATOM 801 C CA . SER A 1 103 ? -8.444 8.753 0.331 1.00 68.19 103 SER A CA 1
ATOM 802 C C . SER A 1 103 ? -8.234 7.481 -0.487 1.00 68.19 103 SER A C 1
ATOM 804 O O . SER A 1 103 ? -7.436 7.479 -1.419 1.00 68.19 103 SER A O 1
ATOM 806 N N . GLY A 1 104 ? -8.915 6.382 -0.142 1.00 66.88 104 GLY A N 1
ATOM 807 C CA . GLY A 1 104 ? -8.727 5.089 -0.803 1.00 66.88 104 GLY A CA 1
ATOM 808 C C . GLY A 1 104 ? -7.360 4.461 -0.563 1.00 66.88 104 GLY A C 1
ATOM 809 O O . GLY A 1 104 ? -6.983 3.541 -1.280 1.00 66.88 104 GLY A O 1
ATOM 810 N N . TYR A 1 105 ? -6.595 4.934 0.419 1.00 72.88 105 TYR A N 1
ATOM 811 C CA . TYR A 1 105 ? -5.300 4.349 0.723 1.00 72.88 105 TYR A CA 1
ATOM 812 C C . TYR A 1 105 ? -5.401 3.105 1.603 1.00 72.88 105 TYR A C 1
ATOM 814 O O . TYR A 1 105 ? -6.319 2.977 2.416 1.00 72.88 105 TYR A O 1
ATOM 822 N N . THR A 1 106 ? -4.409 2.215 1.484 1.00 77.38 106 THR A N 1
ATOM 823 C CA . THR A 1 106 ? -4.289 1.031 2.347 1.00 77.38 106 THR A CA 1
ATOM 824 C C . THR A 1 106 ? -2.989 1.036 3.133 1.00 77.38 106 THR A C 1
ATOM 826 O O . THR A 1 106 ? -1.954 1.480 2.643 1.00 77.38 106 THR A O 1
ATOM 829 N N . ALA A 1 107 ? -3.025 0.512 4.351 1.00 77.81 107 ALA A N 1
ATOM 830 C CA . ALA A 1 107 ? -1.854 0.329 5.196 1.00 77.81 107 ALA A CA 1
ATOM 831 C C . ALA A 1 107 ? -1.886 -1.044 5.863 1.00 77.81 107 ALA A C 1
ATOM 833 O O . ALA A 1 107 ? -2.926 -1.701 5.900 1.00 77.81 107 ALA A O 1
ATOM 834 N N . GLU A 1 108 ? -0.746 -1.473 6.389 1.00 79.00 108 GLU A N 1
ATOM 835 C CA . GLU A 1 108 ? -0.620 -2.718 7.138 1.00 79.00 108 GLU A CA 1
ATOM 836 C C . GLU A 1 108 ? 0.059 -2.429 8.476 1.00 79.00 108 GLU A C 1
ATOM 838 O O . GLU A 1 108 ? 0.954 -1.585 8.554 1.00 79.00 108 GLU A O 1
ATOM 843 N N . VAL A 1 109 ? -0.404 -3.099 9.527 1.00 79.06 109 VAL A N 1
ATOM 844 C CA . VAL A 1 109 ? 0.154 -2.966 10.873 1.00 79.06 109 VAL A CA 1
ATOM 845 C C . VAL A 1 109 ? 1.413 -3.826 10.987 1.00 79.06 109 VAL A C 1
ATOM 847 O O . VAL A 1 109 ? 1.382 -5.027 10.709 1.00 79.06 109 VAL A O 1
ATOM 850 N N . ASP A 1 110 ? 2.528 -3.224 11.392 1.00 78.12 110 ASP A N 1
ATOM 851 C CA . ASP A 1 110 ? 3.792 -3.939 11.574 1.00 78.12 110 ASP A CA 1
ATOM 852 C C . ASP A 1 110 ? 3.827 -4.765 12.876 1.00 78.12 110 ASP A C 1
ATOM 854 O O . ASP A 1 110 ? 2.866 -4.814 13.645 1.00 78.12 110 ASP A O 1
ATOM 858 N N . TYR A 1 111 ? 4.936 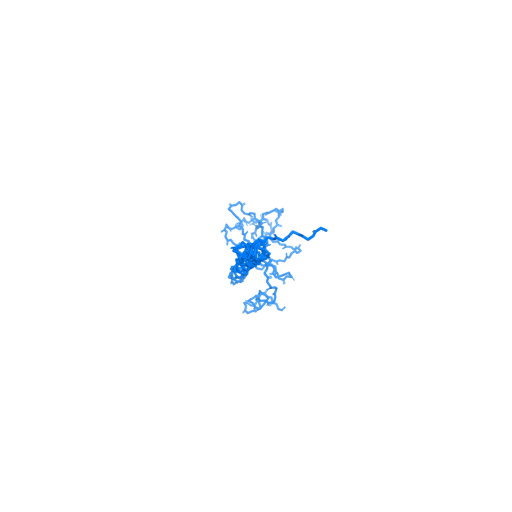-5.468 13.119 1.00 77.69 111 TYR A N 1
ATOM 859 C CA . TYR A 1 111 ? 5.111 -6.319 14.304 1.00 77.69 111 TYR A CA 1
ATOM 860 C C . TYR A 1 111 ? 5.154 -5.538 15.628 1.00 77.69 111 TYR A C 1
ATOM 862 O O . TYR A 1 111 ? 5.017 -6.136 16.692 1.00 77.69 111 TYR A O 1
ATOM 870 N N . LEU A 1 112 ? 5.332 -4.215 15.568 1.00 74.06 112 LEU A N 1
ATOM 871 C CA . LEU A 1 112 ? 5.317 -3.310 16.716 1.00 74.06 112 LEU A CA 1
ATOM 872 C C . LEU A 1 112 ? 3.928 -2.692 16.944 1.00 74.06 112 LEU A C 1
ATOM 874 O O . LEU A 1 112 ? 3.752 -1.920 17.884 1.00 74.06 112 LEU A O 1
ATOM 878 N N . GLY A 1 113 ? 2.941 -3.019 16.102 1.00 69.19 113 GLY A N 1
ATOM 879 C CA . GLY A 1 113 ? 1.618 -2.400 16.138 1.00 69.19 113 GLY A CA 1
ATOM 880 C C . GLY A 1 113 ? 1.569 -1.029 15.456 1.00 69.19 113 GLY A C 1
ATOM 881 O O . GLY A 1 113 ? 0.584 -0.304 15.598 1.00 69.19 113 GLY A O 1
ATOM 882 N N . THR A 1 114 ? 2.612 -0.664 14.710 1.00 73.00 114 THR A N 1
ATOM 883 C CA . THR A 1 114 ? 2.752 0.629 14.040 1.00 73.00 114 THR A CA 1
ATOM 884 C C . THR A 1 114 ? 2.100 0.603 12.664 1.00 73.00 114 THR A C 1
ATOM 886 O O . THR A 1 114 ? 2.256 -0.358 11.910 1.00 73.00 114 THR A O 1
ATOM 889 N N . VAL A 1 115 ? 1.435 1.692 12.281 1.00 73.31 115 VAL A N 1
ATOM 890 C CA . VAL A 1 115 ? 0.995 1.903 10.895 1.00 73.31 115 VAL A CA 1
ATOM 891 C C . VAL A 1 115 ? 2.105 2.629 10.148 1.00 73.31 115 VAL A C 1
ATOM 893 O O . VAL A 1 115 ? 2.295 3.832 10.312 1.00 73.31 115 VAL A O 1
ATOM 896 N N . LYS A 1 116 ? 2.858 1.907 9.318 1.00 62.75 116 LYS A N 1
ATOM 897 C CA . LYS A 1 116 ? 3.854 2.497 8.412 1.00 62.75 116 LYS A CA 1
ATOM 898 C C . LYS A 1 116 ? 3.521 2.151 6.967 1.00 62.75 116 LYS A C 1
ATOM 900 O O . LYS A 1 116 ? 2.925 1.117 6.689 1.00 62.75 116 LYS A O 1
ATOM 905 N N . ASN A 1 117 ? 3.950 3.011 6.042 1.00 57.41 117 ASN A N 1
ATOM 906 C CA . ASN A 1 117 ? 3.824 2.804 4.597 1.00 57.41 117 ASN A CA 1
ATOM 907 C C . ASN A 1 117 ? 2.375 2.625 4.123 1.00 57.41 117 ASN A C 1
ATOM 909 O O . ASN A 1 117 ? 1.996 1.568 3.614 1.00 57.41 117 ASN A O 1
ATOM 913 N N . ILE A 1 118 ? 1.585 3.694 4.246 1.00 63.41 118 ILE A N 1
ATOM 914 C CA . ILE A 1 118 ? 0.306 3.816 3.547 1.00 63.41 118 ILE A CA 1
ATOM 915 C C . ILE A 1 118 ? 0.597 3.717 2.039 1.00 63.41 118 ILE A C 1
ATOM 917 O O . ILE A 1 118 ? 1.140 4.646 1.440 1.00 63.41 118 ILE A O 1
ATOM 921 N N . ARG A 1 119 ? 0.306 2.564 1.428 1.00 65.00 119 ARG A N 1
ATOM 922 C CA . ARG A 1 119 ? 0.484 2.364 -0.009 1.00 65.00 119 ARG A CA 1
ATOM 923 C C . ARG A 1 119 ? -0.692 2.999 -0.730 1.00 65.00 119 ARG A C 1
ATOM 925 O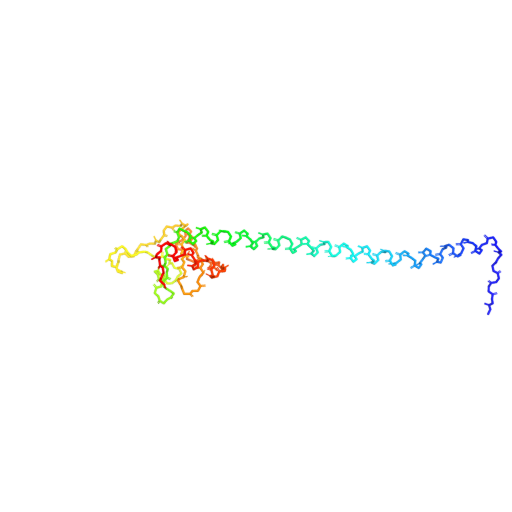 O . ARG A 1 119 ? -1.853 2.657 -0.485 1.00 65.00 119 ARG A O 1
ATOM 932 N N . GLN A 1 120 ? -0.359 3.919 -1.625 1.00 62.44 120 GLN A N 1
ATOM 933 C CA . GLN A 1 120 ? -1.318 4.527 -2.526 1.00 62.44 120 GLN A CA 1
ATOM 934 C C . GLN A 1 120 ? -1.693 3.500 -3.586 1.00 62.44 120 GLN A C 1
ATOM 936 O O . GLN A 1 120 ? -0.833 2.942 -4.264 1.00 62.44 120 GLN A O 1
ATOM 941 N N . ALA A 1 121 ? -2.981 3.233 -3.697 1.00 63.94 121 ALA A N 1
ATOM 942 C CA . ALA A 1 121 ? -3.543 2.460 -4.783 1.00 63.94 121 ALA A CA 1
ATOM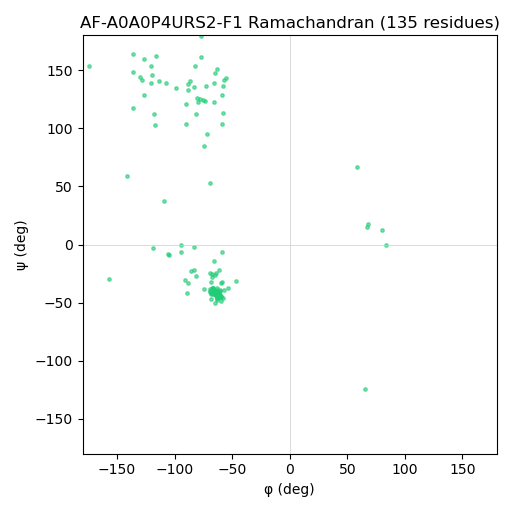 943 C C . ALA A 1 121 ? -4.669 3.273 -5.422 1.00 63.94 121 ALA A C 1
ATOM 945 O O . ALA A 1 121 ? -5.158 4.216 -4.794 1.00 63.94 121 ALA A O 1
ATOM 946 N N . PRO A 1 122 ? -5.040 2.959 -6.674 1.00 70.50 122 PRO A N 1
ATOM 947 C CA . PRO A 1 122 ? -6.056 3.701 -7.404 1.00 70.50 122 PRO A CA 1
ATOM 948 C C . PRO A 1 122 ? -7.368 3.683 -6.623 1.00 70.50 122 PRO A C 1
ATOM 950 O O . PRO A 1 122 ? -7.988 2.628 -6.425 1.00 70.50 122 PRO A O 1
ATOM 953 N N . ILE A 1 123 ? -7.750 4.872 -6.154 1.00 71.50 123 ILE A N 1
ATOM 954 C CA . ILE A 1 123 ? -8.893 5.100 -5.272 1.00 71.50 123 ILE A CA 1
ATOM 955 C C . ILE A 1 123 ? -10.162 4.504 -5.875 1.00 71.50 123 ILE A C 1
ATOM 957 O O . ILE A 1 123 ? -10.928 3.864 -5.167 1.00 71.50 123 ILE A O 1
ATOM 961 N N . GLU A 1 124 ? -10.334 4.581 -7.193 1.00 76.94 124 GLU A N 1
ATOM 962 C CA . GLU A 1 124 ? -11.517 4.098 -7.902 1.00 76.94 124 GLU A CA 1
ATOM 963 C C . GLU A 1 124 ? -11.727 2.590 -7.704 1.00 76.94 124 GLU A C 1
ATOM 965 O O . GLU A 1 124 ? -12.838 2.141 -7.402 1.00 76.94 124 GLU A O 1
ATOM 970 N N . LYS A 1 125 ? -10.652 1.800 -7.822 1.00 78.06 125 LYS A N 1
ATOM 971 C CA . LYS A 1 125 ? -10.710 0.336 -7.693 1.00 78.06 125 LYS A CA 1
ATOM 972 C C . LYS A 1 125 ? -10.885 -0.090 -6.236 1.00 78.06 125 LYS A C 1
ATOM 974 O O . LYS A 1 125 ? -11.642 -1.018 -5.953 1.00 78.06 125 LYS A O 1
ATOM 979 N N . ILE A 1 126 ? -10.242 0.605 -5.297 1.00 78.56 126 ILE A N 1
ATOM 980 C CA . ILE A 1 126 ? -10.405 0.332 -3.861 1.00 78.56 126 ILE A CA 1
ATOM 981 C C . ILE A 1 126 ? -11.810 0.703 -3.392 1.00 78.56 126 ILE A C 1
ATOM 983 O O . ILE A 1 126 ? -12.465 -0.104 -2.735 1.00 78.56 126 ILE A O 1
ATOM 987 N N . THR A 1 127 ? -12.313 1.878 -3.767 1.00 77.25 127 THR A N 1
ATOM 988 C CA . THR A 1 127 ? -13.670 2.327 -3.444 1.00 77.25 127 THR A CA 1
ATOM 989 C C . THR A 1 127 ? -14.710 1.336 -3.956 1.00 77.25 127 THR A C 1
A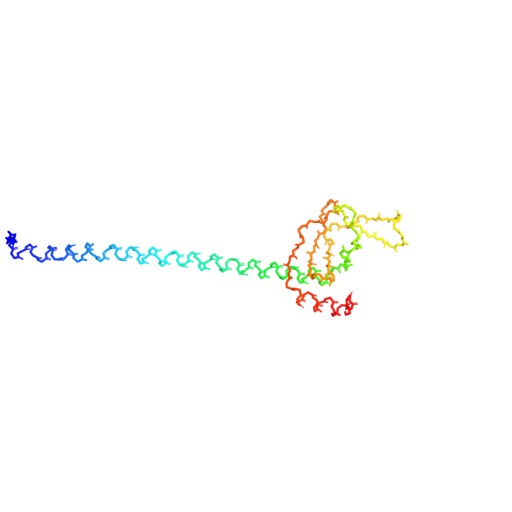TOM 991 O O . THR A 1 127 ? -15.666 1.042 -3.239 1.00 77.25 127 THR A O 1
ATOM 994 N N . GLN A 1 128 ? -14.517 0.751 -5.144 1.00 82.62 128 GLN A N 1
ATOM 995 C CA . GLN A 1 128 ? -15.393 -0.312 -5.639 1.00 82.62 128 GLN A CA 1
ATOM 996 C C . GLN A 1 128 ? -15.405 -1.531 -4.703 1.00 82.62 128 GLN A C 1
ATOM 998 O O . GLN A 1 128 ? -16.482 -1.998 -4.330 1.00 82.62 128 GLN A O 1
ATOM 1003 N N . VAL A 1 129 ? -14.233 -2.023 -4.288 1.00 81.25 129 VAL A N 1
ATOM 1004 C CA . VAL A 1 129 ? -14.117 -3.160 -3.356 1.00 81.25 129 VAL A CA 1
ATOM 1005 C C . VAL A 1 129 ? -14.772 -2.840 -2.009 1.00 81.25 129 VAL A C 1
ATOM 1007 O O . VAL A 1 129 ? -15.512 -3.660 -1.464 1.00 81.25 129 VAL A O 1
ATOM 1010 N N . LEU A 1 130 ? -14.551 -1.638 -1.478 1.00 76.75 130 LEU A N 1
ATOM 1011 C CA . LEU A 1 130 ? -15.127 -1.209 -0.203 1.00 76.75 130 LEU A CA 1
ATOM 1012 C C . LEU A 1 130 ? -16.657 -1.059 -0.275 1.00 76.75 130 LEU A C 1
ATOM 1014 O O . LEU A 1 130 ? -17.347 -1.484 0.655 1.00 76.75 130 LEU A O 1
ATOM 1018 N N . ARG A 1 131 ? -17.201 -0.528 -1.382 1.00 78.19 131 ARG A N 1
ATOM 1019 C CA . ARG A 1 131 ? -18.654 -0.453 -1.635 1.00 78.19 131 ARG A CA 1
ATOM 1020 C C . ARG A 1 131 ? -19.287 -1.835 -1.754 1.00 78.19 131 ARG A C 1
ATOM 1022 O O . ARG A 1 131 ? -20.325 -2.073 -1.149 1.00 78.19 131 ARG A O 1
ATOM 1029 N N . GLN A 1 132 ? -18.654 -2.765 -2.477 1.00 81.62 132 GLN A N 1
ATOM 1030 C CA . GLN A 1 132 ? -19.134 -4.151 -2.600 1.00 81.62 132 GLN A CA 1
ATOM 1031 C C . GLN A 1 132 ? -19.243 -4.854 -1.241 1.00 81.62 132 GLN A C 1
ATOM 1033 O O . GLN A 1 132 ? -20.133 -5.675 -1.042 1.00 81.62 132 GLN A O 1
ATOM 1038 N N . ARG A 1 133 ? -18.364 -4.514 -0.293 1.00 72.25 133 ARG A N 1
ATOM 1039 C CA . ARG A 1 133 ? -18.395 -5.034 1.082 1.00 72.25 133 ARG A CA 1
ATOM 1040 C C . ARG A 1 133 ? -19.358 -4.280 2.009 1.00 72.25 133 ARG A C 1
ATOM 1042 O O . ARG A 1 133 ? -19.458 -4.640 3.177 1.00 72.25 133 ARG A O 1
ATOM 1049 N N . GLY A 1 134 ? -20.029 -3.230 1.529 1.00 69.06 134 GLY A N 1
ATOM 1050 C CA . GLY A 1 134 ? -20.924 -2.393 2.333 1.00 69.06 134 GLY A CA 1
ATOM 1051 C C . GLY A 1 134 ? -20.212 -1.561 3.405 1.00 69.06 134 GLY A C 1
ATOM 1052 O O . GLY A 1 134 ? -20.857 -1.102 4.344 1.00 69.06 134 GLY A O 1
ATOM 1053 N N . LEU A 1 135 ? -18.892 -1.377 3.290 1.00 68.50 135 LEU A N 1
ATOM 1054 C CA . LEU A 1 135 ? -18.084 -0.660 4.284 1.00 68.50 135 LEU A CA 1
ATOM 1055 C C . LEU A 1 135 ? -18.127 0.860 4.102 1.00 68.50 135 LEU A C 1
ATOM 1057 O O . LEU A 1 135 ? -17.852 1.603 5.039 1.00 68.50 135 LEU A O 1
ATOM 1061 N N . ILE A 1 136 ? -18.470 1.317 2.899 1.00 67.62 136 ILE A N 1
ATOM 1062 C CA . ILE A 1 136 ? -18.702 2.722 2.560 1.00 67.62 136 ILE A CA 1
ATOM 1063 C C . ILE A 1 136 ? -19.967 2.815 1.704 1.00 67.62 136 ILE A C 1
ATOM 1065 O O . ILE A 1 136 ? -20.275 1.878 0.961 1.00 67.62 136 ILE A O 1
ATOM 1069 N N . ARG A 1 137 ? -20.697 3.925 1.826 1.00 62.78 137 ARG A N 1
ATOM 1070 C CA . ARG A 1 137 ? -21.886 4.240 1.022 1.00 62.78 137 ARG A CA 1
ATOM 1071 C C . ARG A 1 137 ? -21.537 5.280 -0.031 1.00 62.78 137 ARG A C 1
ATOM 1073 O O . ARG A 1 137 ? -20.860 6.261 0.338 1.00 62.78 137 ARG A O 1
#

Sequence (137 aa):
MSLNLPLKWQVPALGAILAATTLPLAITLYRQSNAQLEQRNTIEQQTATVAENERIALDRARRCLLINERYPLVEGNNAWYDPTNRKDKRLLPSGTALCSAASGYTAEVDYLGTVKNIRQAPIEKITQVLRQRGLIR

Secondary structure (DSSP, 8-state):
------HHHHHHHHHHHHHHHHHHHHHHHHHHHHHHHHHHHHHHHHHHHHHHHHHHHHHHHHHPEEEBTTB-SEETTEEEE-SS-TTS-EEPPTT-EEEETTT--EEEE-TTSBEEEEE---HHHHHHHHHHTTS--

Radius of gyration: 31.24 Å; Cα contacts (8 Å, |Δi|>4): 164; chains: 1; bounding box: 71×29×87 Å

Foldseek 3Di:
DDDPDPPVVPVVVVVVVVCVVVVVVVVVVVVVVVVVVVVVVVVVVVVVVLVVLQVVLLVLLLQADEAEPVPGCADPFAHWDDPDDPVPTDQDAFQHWYAYPPQRWIFTQHNVRGTPDGRDYDSVSSNVSCVVVVNHD

Mean predicted aligned error: 14.49 Å